Protein AF-A0A0Q7YAA4-F1 (afdb_monomer)

Secondary structure (DSSP, 8-state):
-PPPHHHHHHHHHH--SHHHHHHHHHHHHH-TTS-HHHHHHHHHHHHHHHHHHT-SS--HHHHHHHHHHHHHHHHHHHHHHS-------------------------------

Mean predicted aligned error: 14.6 Å

Foldseek 3Di:
DQDQLVVLLVQLVVDDDLVSLLVSLVSLLPGPVHDPVLNVLSVVLNVLSVVCVVPVDDDPVSVVVSNVSSVVSNVSSVVVVPDDDPDPDDPDPDDDPDPPDDDDDDDDDDDDD

pLDDT: mean 72.83, std 16.6, range [42.06, 90.94]

Structure (mmCIF, N/CA/C/O backbone):
data_AF-A0A0Q7YAA4-F1
#
_entry.id   AF-A0A0Q7YAA4-F1
#
loop_
_atom_site.group_PDB
_atom_site.id
_atom_site.type_symbol
_atom_site.label_atom_id
_atom_site.label_alt_id
_atom_site.label_comp_id
_atom_site.label_asym_id
_atom_site.label_entity_id
_atom_site.label_seq_id
_atom_site.pdbx_PDB_ins_code
_atom_site.Cartn_x
_atom_site.Cartn_y
_atom_site.Cartn_z
_atom_site.occupancy
_atom_site.B_iso_or_equiv
_atom_site.auth_seq_id
_atom_site.auth_comp_id
_atom_site.auth_asym_id
_atom_site.auth_atom_id
_atom_site.pdbx_PDB_model_num
ATOM 1 N N . MET A 1 1 ? -7.157 -2.849 -19.996 1.00 42.06 1 MET A N 1
ATOM 2 C CA . MET A 1 1 ? -6.557 -1.506 -20.155 1.00 42.06 1 MET A CA 1
ATOM 3 C C . MET A 1 1 ? -5.748 -1.238 -18.894 1.00 42.06 1 MET A C 1
ATOM 5 O O . MET A 1 1 ? -6.341 -1.308 -17.830 1.00 42.06 1 MET A O 1
ATOM 9 N N . GLY A 1 2 ? -4.424 -1.068 -18.980 1.00 51.66 2 GLY A N 1
ATOM 10 C CA . GLY A 1 2 ? -3.584 -0.798 -17.798 1.00 51.66 2 GLY A CA 1
ATOM 11 C C . GLY A 1 2 ? -3.644 0.681 -17.430 1.00 51.66 2 GLY A C 1
ATOM 12 O O . GLY A 1 2 ? -3.620 1.516 -18.339 1.00 51.66 2 GLY A O 1
ATOM 13 N N . GLN A 1 3 ? -3.761 1.001 -16.143 1.00 60.31 3 GLN A N 1
ATOM 14 C CA . GLN A 1 3 ? -3.760 2.391 -15.688 1.00 60.31 3 GLN A CA 1
ATOM 15 C C . GLN A 1 3 ? -2.331 2.943 -15.771 1.00 60.31 3 GLN A C 1
ATOM 17 O O . GLN A 1 3 ? -1.348 2.232 -15.571 1.00 60.31 3 GLN A O 1
ATOM 22 N N . SER A 1 4 ? -2.191 4.216 -16.131 1.00 71.31 4 SER A N 1
ATOM 23 C CA . SER A 1 4 ? -0.878 4.861 -16.173 1.00 71.31 4 SER A CA 1
ATOM 24 C C . SER A 1 4 ? -0.375 5.103 -14.749 1.00 71.31 4 SER A C 1
ATOM 26 O O . SER A 1 4 ? -1.153 5.488 -13.880 1.00 71.31 4 SER A O 1
ATOM 28 N N . TYR A 1 5 ? 0.935 4.981 -14.511 1.00 74.19 5 TYR A N 1
ATOM 29 C CA . TYR A 1 5 ? 1.544 5.279 -13.203 1.00 74.19 5 TYR A CA 1
ATOM 30 C C . TYR A 1 5 ? 1.167 6.654 -12.651 1.00 74.19 5 TYR A C 1
ATOM 32 O O . TYR A 1 5 ? 0.958 6.812 -11.452 1.00 74.19 5 TYR A O 1
ATOM 40 N N . SER A 1 6 ? 1.017 7.639 -13.537 1.00 75.56 6 SER A N 1
ATOM 41 C CA . SER A 1 6 ? 0.554 8.981 -13.188 1.00 75.56 6 SER A CA 1
ATOM 42 C C . SER A 1 6 ? -0.829 8.977 -12.535 1.00 75.56 6 SER A C 1
ATOM 44 O O . SER A 1 6 ? -1.033 9.702 -11.570 1.00 75.56 6 SER A O 1
ATOM 46 N N . SER A 1 7 ? -1.741 8.116 -12.993 1.00 81.88 7 SER A N 1
ATOM 47 C CA . SER A 1 7 ? -3.080 7.972 -12.417 1.00 81.88 7 SER A CA 1
ATOM 48 C C . SER A 1 7 ? -3.032 7.372 -11.012 1.00 81.88 7 SER A C 1
ATOM 50 O O . SER A 1 7 ? -3.763 7.824 -10.136 1.00 81.88 7 SER A O 1
ATOM 52 N N . PHE A 1 8 ? -2.137 6.411 -10.758 1.00 81.31 8 PHE A N 1
ATOM 53 C CA . PHE A 1 8 ? -1.943 5.860 -9.412 1.00 81.31 8 PHE A CA 1
ATOM 54 C C . PHE A 1 8 ? -1.358 6.886 -8.439 1.00 81.31 8 PHE A C 1
ATOM 56 O O . PHE A 1 8 ? -1.818 6.976 -7.304 1.00 81.31 8 PHE A O 1
ATOM 63 N N . ILE A 1 9 ? -0.379 7.680 -8.880 1.00 82.31 9 ILE A N 1
ATOM 64 C CA . ILE A 1 9 ? 0.255 8.721 -8.054 1.00 82.31 9 ILE A CA 1
ATOM 65 C C . ILE A 1 9 ? -0.740 9.848 -7.739 1.00 82.31 9 ILE A C 1
ATOM 67 O O . ILE A 1 9 ? -0.818 10.315 -6.601 1.00 82.31 9 ILE A O 1
ATOM 71 N N . GLU A 1 10 ? -1.540 10.257 -8.725 1.00 85.75 10 GLU A N 1
ATOM 72 C CA . GLU A 1 10 ? -2.593 11.259 -8.549 1.00 85.75 10 GLU A CA 1
ATOM 73 C C . GLU A 1 10 ? -3.692 10.757 -7.602 1.00 85.75 10 GLU A C 1
ATOM 75 O O . GLU A 1 10 ? -4.060 11.451 -6.653 1.00 85.75 10 GLU A O 1
ATOM 80 N N . ALA A 1 11 ? -4.166 9.521 -7.789 1.00 83.00 11 ALA A N 1
ATOM 81 C CA . ALA A 1 11 ? -5.128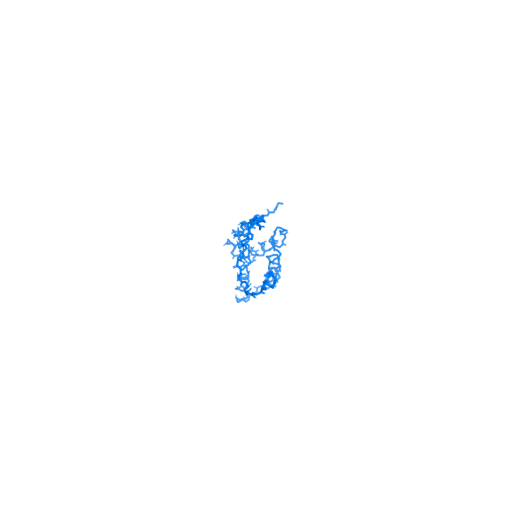 8.901 -6.882 1.00 83.00 11 ALA A CA 1
ATOM 82 C C . ALA A 1 11 ? -4.561 8.763 -5.459 1.00 83.00 11 ALA A C 1
ATOM 84 O O . ALA A 1 11 ? -5.247 9.070 -4.486 1.00 83.00 11 ALA A O 1
ATOM 85 N N . GLY A 1 12 ? -3.292 8.361 -5.327 1.00 81.88 12 GLY A N 1
ATOM 86 C CA . GLY A 1 12 ? -2.614 8.213 -4.040 1.00 81.88 12 GLY A CA 1
ATOM 87 C C . GLY A 1 12 ? -2.432 9.526 -3.289 1.00 81.88 12 GLY A C 1
ATOM 88 O O . GLY A 1 12 ? -2.610 9.564 -2.074 1.00 81.88 12 GLY A O 1
ATOM 89 N N . SER A 1 13 ? -2.154 10.615 -4.005 1.00 82.00 13 SER A N 1
ATOM 90 C CA . SER A 1 13 ? -2.048 11.960 -3.424 1.00 82.00 13 SER A CA 1
ATOM 91 C C . SER A 1 13 ? -3.393 12.488 -2.914 1.00 82.00 13 SER A C 1
ATOM 93 O O . SER A 1 13 ? -3.431 13.271 -1.967 1.00 82.00 13 SER A O 1
ATOM 95 N N . ASN A 1 14 ? -4.495 12.037 -3.520 1.00 85.50 14 ASN A N 1
ATOM 96 C CA . ASN A 1 14 ? -5.854 12.450 -3.178 1.00 85.50 14 ASN A CA 1
ATOM 97 C C . ASN A 1 14 ? -6.549 11.541 -2.151 1.00 85.50 14 ASN A C 1
ATOM 99 O O . ASN A 1 14 ? -7.621 11.901 -1.662 1.00 85.50 14 ASN A O 1
ATOM 103 N N . ALA A 1 15 ? -5.966 10.388 -1.812 1.00 85.06 15 ALA A N 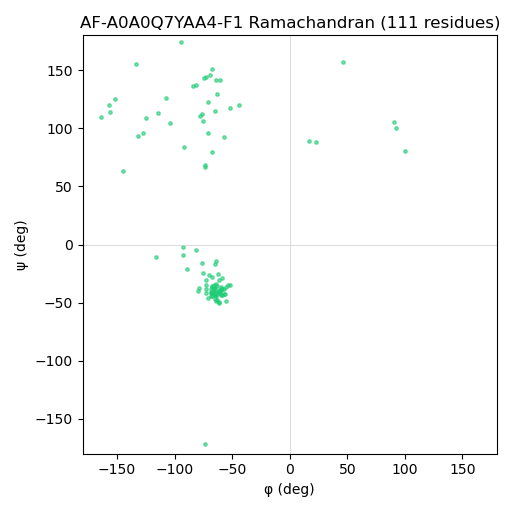1
ATOM 104 C CA . ALA A 1 15 ? -6.547 9.450 -0.858 1.00 85.06 15 ALA A CA 1
ATOM 105 C C . ALA A 1 15 ? -6.657 10.080 0.541 1.00 85.06 15 ALA A C 1
ATOM 107 O O . ALA A 1 15 ? -5.683 10.607 1.078 1.00 85.06 15 ALA A O 1
ATOM 108 N N . LYS A 1 16 ? -7.842 10.000 1.160 1.00 85.31 16 LYS A N 1
ATOM 109 C CA . LYS A 1 16 ? -8.126 10.542 2.505 1.00 85.31 16 LYS A CA 1
ATOM 110 C C . LYS A 1 16 ? -8.489 9.459 3.514 1.00 85.31 16 LYS A C 1
ATOM 112 O O . LYS A 1 16 ? -8.552 9.726 4.713 1.00 85.31 16 LYS A O 1
ATOM 117 N N . SER A 1 17 ? -8.720 8.235 3.050 1.00 83.94 17 SER A N 1
ATOM 118 C CA . SER A 1 17 ? -9.187 7.123 3.868 1.00 83.94 17 SER A CA 1
ATOM 119 C C . SER A 1 17 ? -8.400 5.837 3.630 1.00 83.94 17 SER A C 1
ATOM 121 O O . SER A 1 17 ? -7.864 5.579 2.555 1.00 83.94 17 SER A O 1
ATOM 123 N N . VAL A 1 18 ? -8.399 4.970 4.644 1.00 82.69 18 VAL A N 1
ATOM 124 C CA . VAL A 1 18 ? -7.780 3.635 4.579 1.00 82.69 18 VAL A CA 1
ATOM 125 C C . VAL A 1 18 ? -8.428 2.761 3.495 1.00 82.69 18 VAL A C 1
ATOM 127 O O . VAL A 1 18 ? -7.748 1.949 2.874 1.00 82.69 18 VAL A O 1
ATOM 130 N N . ARG A 1 19 ? -9.723 2.961 3.211 1.00 83.62 19 ARG A N 1
ATOM 131 C CA . ARG A 1 19 ? -10.430 2.265 2.123 1.00 83.62 19 ARG A CA 1
ATOM 132 C C . ARG A 1 19 ? -9.940 2.694 0.741 1.00 83.62 19 ARG A C 1
ATOM 134 O O . ARG A 1 19 ? -9.752 1.838 -0.115 1.00 83.62 19 ARG A O 1
ATOM 141 N N . GLU A 1 20 ? -9.702 3.986 0.530 1.00 87.00 20 GLU A N 1
ATOM 142 C CA . GLU A 1 20 ? -9.128 4.482 -0.729 1.00 87.00 20 GLU A CA 1
ATOM 143 C C . GLU A 1 20 ? -7.696 3.975 -0.913 1.00 87.00 20 GLU A C 1
ATOM 145 O O . GLU A 1 20 ? -7.355 3.487 -1.988 1.00 87.00 20 GLU A O 1
ATOM 150 N N . LEU A 1 21 ? -6.888 3.991 0.155 1.00 88.00 21 LEU A N 1
ATOM 151 C CA . LEU A 1 21 ? -5.547 3.400 0.142 1.00 88.00 21 LEU A CA 1
ATOM 152 C C . LEU A 1 21 ? -5.591 1.918 -0.249 1.00 88.00 21 LEU A C 1
ATOM 154 O O . LEU A 1 21 ? -4.781 1.480 -1.062 1.00 88.00 21 LEU A O 1
ATOM 158 N N . HIS A 1 22 ? -6.550 1.157 0.281 1.00 89.06 22 HIS A N 1
ATOM 159 C CA . HIS A 1 22 ? -6.756 -0.245 -0.082 1.00 89.06 22 HIS A CA 1
ATOM 160 C C . HIS A 1 22 ? -7.097 -0.415 -1.562 1.00 89.06 22 HIS A C 1
ATOM 162 O O . HIS A 1 22 ? -6.444 -1.204 -2.238 1.00 89.06 22 HIS A O 1
ATOM 168 N N . ALA A 1 23 ? -8.054 0.352 -2.087 1.00 88.56 23 ALA A N 1
ATOM 169 C CA . ALA A 1 23 ? -8.435 0.279 -3.496 1.00 88.56 23 ALA A CA 1
ATOM 170 C C . ALA A 1 23 ? -7.261 0.601 -4.440 1.00 88.56 23 ALA A C 1
ATOM 172 O O . ALA A 1 23 ? -7.027 -0.123 -5.406 1.00 88.56 23 ALA A O 1
ATOM 173 N N . ILE A 1 24 ? -6.482 1.642 -4.132 1.00 89.12 24 ILE A N 1
ATOM 174 C CA . ILE A 1 24 ? -5.316 2.043 -4.934 1.00 89.12 24 ILE A CA 1
ATOM 175 C C . ILE A 1 24 ? -4.214 0.982 -4.857 1.00 89.12 24 ILE A C 1
ATOM 177 O O . ILE A 1 24 ? -3.639 0.601 -5.874 1.00 89.12 24 ILE A O 1
ATOM 181 N N . THR A 1 25 ? -3.935 0.470 -3.656 1.00 89.12 25 THR A N 1
ATOM 182 C CA . THR A 1 25 ? -2.900 -0.553 -3.448 1.00 89.12 25 THR A CA 1
ATOM 183 C C . THR A 1 25 ? -3.268 -1.869 -4.138 1.00 89.12 25 THR A C 1
ATOM 185 O O . THR A 1 25 ? -2.397 -2.514 -4.721 1.00 89.12 25 THR A O 1
ATOM 188 N N . LEU A 1 26 ? -4.553 -2.237 -4.132 1.00 90.19 26 LEU A N 1
ATOM 189 C CA . LEU A 1 26 ? -5.072 -3.395 -4.855 1.00 90.19 26 LEU A CA 1
ATOM 190 C C . LEU A 1 26 ? -4.852 -3.245 -6.361 1.00 90.19 26 LEU A C 1
ATOM 192 O O . LEU A 1 26 ? -4.231 -4.114 -6.970 1.00 90.19 26 LEU A O 1
ATOM 196 N N . ALA A 1 27 ? -5.247 -2.105 -6.929 1.00 88.31 27 ALA A N 1
ATOM 197 C CA . ALA A 1 27 ? -5.078 -1.834 -8.352 1.00 88.31 27 ALA A CA 1
ATOM 198 C C . ALA A 1 27 ? -3.600 -1.873 -8.791 1.00 88.31 27 ALA A C 1
ATOM 200 O O . ALA A 1 27 ? -3.287 -2.401 -9.855 1.00 88.31 27 ALA A O 1
ATOM 201 N N . ILE A 1 28 ? -2.674 -1.398 -7.947 1.00 86.00 28 ILE A N 1
ATOM 202 C CA . ILE A 1 28 ? -1.225 -1.514 -8.193 1.00 86.00 28 ILE A CA 1
ATOM 203 C C . ILE A 1 28 ? -0.777 -2.983 -8.169 1.00 86.00 28 ILE A C 1
ATOM 205 O O . ILE A 1 28 ? 0.038 -3.393 -8.987 1.00 86.00 28 ILE A O 1
ATOM 209 N N . SER A 1 29 ? -1.293 -3.796 -7.247 1.00 87.44 29 SER A N 1
ATOM 210 C CA . SER A 1 29 ? -0.897 -5.207 -7.139 1.00 87.44 29 SER A CA 1
ATOM 211 C C . SER A 1 29 ? -1.397 -6.084 -8.299 1.00 87.44 29 SER A C 1
ATOM 213 O O . SER A 1 29 ? -0.777 -7.106 -8.620 1.00 87.44 29 SER A O 1
ATOM 215 N N . GLU A 1 30 ? -2.501 -5.680 -8.929 1.00 87.75 30 GLU A N 1
ATOM 216 C CA . GLU A 1 30 ? -3.137 -6.366 -10.057 1.00 87.75 30 GLU A CA 1
ATOM 217 C C . GLU A 1 30 ? -2.587 -5.915 -11.418 1.00 87.75 30 GLU A C 1
ATOM 219 O O . GLU A 1 30 ? -2.689 -6.660 -12.391 1.00 87.75 30 GLU A O 1
ATOM 224 N N . ASP A 1 31 ? -1.970 -4.733 -11.507 1.00 83.69 31 ASP A N 1
ATOM 225 C CA . ASP A 1 31 ? -1.415 -4.232 -12.763 1.00 83.69 31 ASP A CA 1
ATOM 226 C C . ASP A 1 31 ? -0.071 -4.904 -13.090 1.00 83.69 31 ASP A C 1
ATOM 228 O O . ASP A 1 31 ? 0.957 -4.652 -12.459 1.00 83.69 31 ASP A O 1
ATOM 232 N N . ASP A 1 32 ? -0.060 -5.741 -14.129 1.00 79.00 32 ASP A N 1
ATOM 233 C C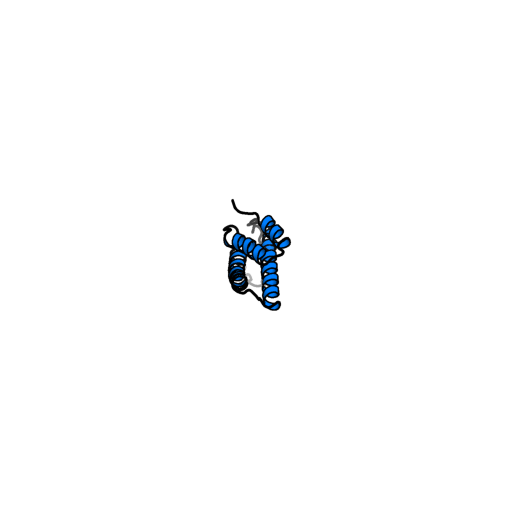A . ASP A 1 32 ? 1.128 -6.456 -14.610 1.00 79.00 32 ASP A CA 1
ATOM 234 C C . ASP A 1 32 ? 2.237 -5.550 -15.155 1.00 79.00 32 ASP A C 1
ATOM 236 O O . ASP A 1 32 ? 3.371 -5.999 -15.334 1.00 79.00 32 ASP A O 1
ATOM 240 N N . ARG A 1 33 ? 1.939 -4.273 -15.416 1.00 78.62 33 ARG A N 1
ATOM 241 C CA . ARG A 1 33 ? 2.953 -3.301 -15.824 1.00 78.62 33 ARG A CA 1
ATOM 242 C C . ARG A 1 33 ? 3.799 -2.864 -14.643 1.00 78.62 33 ARG A C 1
ATOM 244 O O . ARG A 1 33 ? 4.936 -2.464 -14.875 1.00 78.62 33 ARG A O 1
ATOM 251 N N . THR A 1 34 ? 3.279 -2.965 -13.416 1.00 79.31 34 THR A N 1
ATOM 252 C CA . THR A 1 34 ? 3.969 -2.494 -12.214 1.00 79.31 34 THR A CA 1
ATOM 253 C C . THR A 1 34 ? 5.257 -3.268 -11.952 1.00 79.31 34 THR A C 1
ATOM 255 O O . THR A 1 34 ? 5.337 -4.486 -12.150 1.00 79.31 34 THR A O 1
ATOM 258 N N . PRO A 1 35 ? 6.313 -2.579 -11.493 1.00 81.50 35 PRO A N 1
ATOM 259 C CA . PRO A 1 35 ? 7.589 -3.227 -11.273 1.00 81.50 35 PRO A CA 1
ATOM 260 C C . PRO A 1 35 ? 7.485 -4.184 -10.077 1.00 81.50 35 PRO A C 1
ATOM 262 O O . PRO A 1 35 ? 6.772 -3.931 -9.104 1.00 81.50 35 PRO A O 1
ATOM 265 N N . LYS A 1 36 ? 8.217 -5.304 -10.137 1.00 84.31 36 LYS A N 1
ATOM 266 C CA . LYS A 1 36 ? 8.123 -6.396 -9.147 1.00 84.31 36 LYS A CA 1
ATOM 267 C C . LYS A 1 36 ? 8.299 -5.925 -7.698 1.00 84.31 36 LYS A C 1
ATOM 269 O O . LYS A 1 36 ? 7.656 -6.462 -6.802 1.00 84.31 36 LYS A O 1
ATOM 274 N N . ASN A 1 37 ? 9.144 -4.921 -7.468 1.00 84.69 37 ASN A N 1
ATOM 275 C CA . ASN A 1 37 ? 9.355 -4.304 -6.157 1.00 84.69 37 ASN A CA 1
ATOM 276 C C . ASN A 1 37 ? 8.121 -3.520 -5.668 1.00 84.69 37 ASN A C 1
ATOM 278 O O . ASN A 1 37 ? 7.715 -3.702 -4.523 1.00 84.69 37 ASN A O 1
ATOM 282 N N . ALA A 1 38 ? 7.479 -2.717 -6.523 1.00 85.19 38 ALA A N 1
ATOM 283 C CA . ALA A 1 38 ? 6.230 -2.028 -6.189 1.00 85.19 38 ALA A CA 1
ATOM 284 C C . ALA A 1 38 ? 5.068 -3.017 -6.007 1.00 85.19 38 ALA A C 1
ATOM 286 O O . ALA A 1 38 ? 4.246 -2.852 -5.105 1.00 85.19 38 ALA A O 1
ATOM 287 N N . ARG A 1 39 ? 5.033 -4.099 -6.792 1.00 87.00 39 ARG A N 1
ATOM 288 C CA . ARG A 1 39 ? 4.060 -5.188 -6.626 1.00 87.00 39 ARG A CA 1
ATOM 289 C C . ARG A 1 39 ? 4.242 -5.919 -5.287 1.00 87.00 39 ARG A C 1
ATOM 291 O O . ARG A 1 39 ? 3.283 -6.158 -4.564 1.00 87.00 39 ARG A O 1
ATOM 298 N N . ALA A 1 40 ? 5.479 -6.210 -4.887 1.00 88.00 40 ALA A N 1
ATOM 299 C CA . ALA A 1 40 ? 5.766 -6.816 -3.583 1.00 88.00 40 ALA A CA 1
ATOM 300 C C . ALA A 1 40 ? 5.440 -5.876 -2.404 1.00 88.00 40 ALA A C 1
ATOM 302 O O . ALA A 1 40 ? 4.898 -6.313 -1.381 1.00 88.00 40 ALA A O 1
ATOM 303 N N . ALA A 1 41 ? 5.741 -4.581 -2.548 1.00 87.62 41 ALA A N 1
ATOM 304 C CA . ALA A 1 41 ? 5.422 -3.563 -1.552 1.00 87.62 41 ALA A CA 1
ATOM 305 C C . ALA A 1 41 ? 3.903 -3.360 -1.409 1.00 87.62 41 ALA A C 1
ATOM 307 O O . ALA A 1 41 ? 3.401 -3.322 -0.286 1.00 87.62 41 ALA A O 1
ATOM 308 N N . SER A 1 42 ? 3.163 -3.319 -2.521 1.00 89.88 42 SER A N 1
ATOM 309 C CA . SER A 1 42 ? 1.696 -3.222 -2.515 1.00 89.88 42 SER A CA 1
ATOM 310 C C . SER A 1 42 ? 1.036 -4.452 -1.888 1.00 89.88 42 SER A C 1
ATOM 312 O O . SER A 1 42 ? 0.193 -4.291 -1.013 1.00 89.88 42 SER A O 1
ATOM 314 N N . LEU A 1 43 ? 1.482 -5.672 -2.205 1.00 90.38 43 LEU A N 1
ATOM 315 C CA . LEU A 1 43 ? 0.992 -6.894 -1.545 1.00 90.38 43 LEU A CA 1
ATOM 316 C C . LEU A 1 43 ? 1.252 -6.899 -0.030 1.00 90.38 43 LEU A C 1
ATOM 318 O O . LEU A 1 43 ? 0.403 -7.315 0.758 1.00 90.38 43 LEU A O 1
ATOM 322 N N . SER A 1 44 ? 2.420 -6.415 0.397 1.00 90.06 44 SER A N 1
ATOM 323 C CA . SER A 1 44 ? 2.748 -6.300 1.824 1.00 90.06 44 SER A CA 1
ATOM 324 C C . SER A 1 44 ? 1.880 -5.257 2.532 1.00 90.06 44 SER A C 1
ATOM 326 O O . SER A 1 44 ? 1.499 -5.448 3.689 1.00 90.06 44 SER A O 1
ATOM 328 N N . LEU A 1 45 ? 1.556 -4.162 1.841 1.00 90.44 45 LEU A N 1
ATOM 329 C CA . LEU A 1 45 ? 0.692 -3.104 2.348 1.00 90.44 45 LEU A CA 1
ATOM 330 C C . LEU A 1 45 ? -0.781 -3.541 2.398 1.00 90.44 45 LEU A C 1
ATOM 332 O O . LEU A 1 45 ? -1.447 -3.251 3.389 1.00 90.44 45 LEU A O 1
ATOM 336 N N . LEU A 1 46 ? -1.264 -4.305 1.413 1.00 90.94 46 LEU A N 1
ATOM 337 C CA . LEU A 1 46 ? -2.612 -4.890 1.411 1.00 90.94 46 LEU A CA 1
ATOM 338 C C . LEU A 1 46 ? -2.863 -5.725 2.663 1.00 90.94 46 LEU A C 1
ATOM 340 O O . LEU A 1 46 ? -3.813 -5.455 3.389 1.00 90.94 46 LEU A O 1
ATOM 344 N N . ARG A 1 47 ? -1.935 -6.620 3.016 1.00 89.06 47 ARG A N 1
ATOM 345 C CA . ARG A 1 47 ? -2.038 -7.430 4.245 1.00 89.06 47 ARG A CA 1
ATOM 346 C C . ARG A 1 47 ? -2.123 -6.597 5.527 1.00 89.06 47 ARG A C 1
ATOM 348 O O . ARG A 1 47 ? -2.673 -7.053 6.527 1.00 89.06 47 ARG A O 1
ATOM 355 N N . LYS A 1 48 ? -1.534 -5.395 5.549 1.00 87.69 48 LYS A N 1
ATOM 356 C CA . LYS A 1 48 ? -1.642 -4.462 6.687 1.00 87.69 48 LYS A CA 1
ATOM 357 C C . LYS A 1 48 ? -2.974 -3.719 6.681 1.00 87.69 48 LYS A C 1
ATOM 359 O O . LYS A 1 48 ? -3.528 -3.472 7.747 1.00 87.69 48 LYS A O 1
ATOM 364 N N . LEU A 1 49 ? -3.472 -3.363 5.500 1.00 87.00 49 LEU A N 1
ATOM 365 C CA . LEU A 1 49 ? -4.757 -2.694 5.322 1.00 87.00 49 LEU A CA 1
ATOM 366 C C . LEU A 1 49 ? -5.924 -3.624 5.672 1.00 87.00 49 LEU A C 1
ATOM 368 O O . LEU A 1 49 ? -6.825 -3.197 6.386 1.00 87.00 49 LEU A O 1
ATOM 372 N N . GLU A 1 50 ? -5.862 -4.896 5.279 1.00 86.31 50 GLU A N 1
ATOM 373 C CA . GLU A 1 50 ? -6.826 -5.939 5.664 1.00 86.31 50 GLU A CA 1
ATOM 374 C C . GLU A 1 50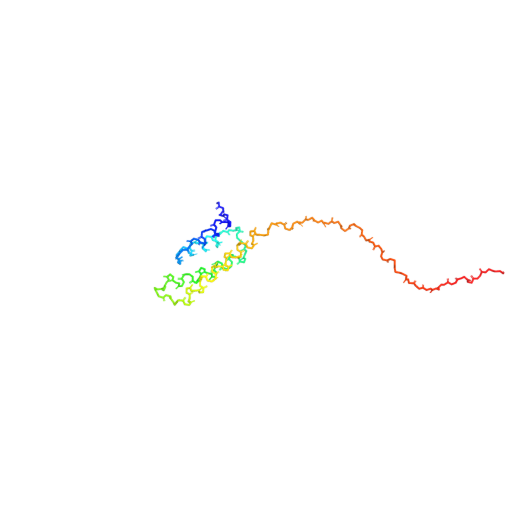 ? -6.937 -6.059 7.193 1.00 86.31 50 GLU A C 1
ATOM 376 O O . GLU A 1 50 ? -8.033 -6.036 7.747 1.00 86.31 50 GLU A O 1
ATOM 381 N N . GLN A 1 51 ? -5.807 -6.015 7.910 1.00 83.00 51 GLN A N 1
ATOM 382 C CA . GLN A 1 51 ? -5.805 -6.011 9.380 1.00 83.00 51 GLN A CA 1
ATOM 383 C C . GLN A 1 51 ? -6.492 -4.788 10.007 1.00 83.00 51 GLN A C 1
ATOM 385 O O . GLN A 1 51 ? -6.917 -4.869 11.160 1.00 83.00 51 GLN A O 1
ATOM 390 N N . VAL A 1 52 ? -6.569 -3.650 9.304 1.00 79.56 52 VAL A N 1
ATOM 391 C CA . VAL A 1 52 ? -7.353 -2.484 9.754 1.00 79.56 52 VAL A CA 1
ATOM 392 C C . VAL A 1 52 ? -8.829 -2.677 9.452 1.00 79.56 52 VAL A C 1
ATOM 394 O O . VAL A 1 52 ? -9.659 -2.311 10.277 1.00 79.56 52 VAL A O 1
ATOM 397 N N . VAL A 1 53 ? -9.167 -3.242 8.292 1.00 70.94 53 VAL A N 1
ATOM 398 C CA . VAL A 1 53 ? -10.561 -3.511 7.914 1.00 70.94 53 VAL A CA 1
ATOM 399 C C . VAL A 1 53 ? -11.220 -4.447 8.931 1.00 70.94 53 VAL A C 1
ATOM 401 O O . VAL A 1 53 ? -12.347 -4.186 9.347 1.00 70.94 53 VAL A O 1
ATOM 404 N N . ASP A 1 54 ? -10.479 -5.443 9.418 1.00 71.06 54 ASP A N 1
ATOM 405 C CA . ASP A 1 54 ? -10.954 -6.404 10.419 1.00 71.06 54 ASP A CA 1
ATOM 406 C C . ASP A 1 54 ? -10.886 -5.893 11.872 1.00 71.06 54 ASP A C 1
ATOM 408 O O . ASP A 1 54 ? -11.332 -6.577 12.798 1.00 71.06 54 ASP A O 1
ATOM 412 N N . ARG A 1 55 ? -10.326 -4.697 12.124 1.00 66.38 55 ARG A N 1
ATOM 413 C CA . ARG A 1 55 ? -10.169 -4.138 13.478 1.00 66.38 55 ARG A CA 1
ATOM 414 C C . ARG A 1 55 ? -10.801 -2.748 13.591 1.00 66.38 55 ARG A C 1
ATOM 416 O O . ARG A 1 55 ? -10.202 -1.773 13.143 1.00 66.38 55 ARG A O 1
ATOM 423 N N . PRO A 1 56 ? -11.930 -2.597 14.309 1.00 59.88 56 PRO A N 1
ATOM 424 C CA . PRO A 1 56 ? -12.628 -1.313 14.421 1.00 59.88 56 PRO A CA 1
ATOM 425 C C . PRO A 1 56 ? -11.822 -0.221 15.149 1.00 59.88 56 PRO A C 1
ATOM 427 O O . PRO A 1 56 ? -12.147 0.956 15.026 1.00 59.88 56 PRO A O 1
ATOM 430 N N . ILE A 1 57 ? -10.762 -0.579 15.889 1.00 62.56 57 ILE A N 1
ATOM 431 C CA . ILE A 1 57 ? -9.880 0.375 16.576 1.00 62.56 57 ILE A CA 1
ATOM 432 C C . ILE A 1 57 ? -8.418 0.017 16.279 1.00 62.56 57 ILE A C 1
ATOM 434 O O . ILE A 1 57 ? -7.793 -0.800 16.959 1.00 62.56 57 ILE A O 1
ATOM 438 N N . ALA A 1 58 ? -7.856 0.641 15.245 1.00 71.12 58 ALA A N 1
ATOM 439 C CA . ALA A 1 58 ? -6.427 0.592 14.962 1.00 71.12 58 ALA A CA 1
ATOM 440 C C . ALA A 1 58 ? -5.680 1.645 15.796 1.00 71.12 58 ALA A C 1
ATOM 442 O O . ALA A 1 58 ? -6.100 2.798 15.896 1.00 71.12 58 ALA A O 1
ATOM 443 N N . LYS A 1 59 ? -4.535 1.270 16.380 1.00 82.19 59 LYS A N 1
ATOM 444 C CA . LYS A 1 59 ? -3.662 2.222 17.086 1.00 82.19 59 LYS A CA 1
ATOM 445 C C . LYS A 1 59 ? -3.188 3.310 16.115 1.00 82.19 59 LYS A C 1
ATOM 447 O O . LYS A 1 59 ? -2.814 2.999 14.985 1.00 82.19 59 LYS A O 1
ATOM 452 N N . ALA A 1 60 ? -3.106 4.560 16.572 1.00 82.00 60 ALA A N 1
ATOM 453 C CA . ALA A 1 60 ? -2.628 5.679 15.751 1.00 82.00 60 ALA A CA 1
ATOM 454 C C . ALA A 1 60 ? -1.231 5.423 15.149 1.00 82.00 60 ALA A C 1
ATOM 456 O O . ALA A 1 60 ? -0.986 5.748 13.991 1.00 82.00 60 ALA A O 1
ATOM 457 N N . SER A 1 61 ? -0.339 4.758 15.892 1.00 84.88 61 SER A N 1
ATOM 458 C CA . SER A 1 61 ? 0.984 4.345 15.402 1.00 84.88 61 SER A CA 1
ATOM 459 C C . SER A 1 61 ? 0.919 3.333 14.253 1.00 84.88 61 SER A C 1
ATOM 461 O O . SER A 1 61 ? 1.743 3.378 13.341 1.00 84.88 61 SER A O 1
ATOM 463 N N . PHE A 1 62 ? -0.079 2.447 14.256 1.00 85.06 62 PHE A N 1
ATOM 464 C CA . PHE A 1 62 ? -0.303 1.489 13.177 1.00 85.06 62 PHE A CA 1
ATOM 465 C C . PHE A 1 62 ? -0.817 2.191 11.918 1.00 85.06 62 PHE A C 1
ATOM 467 O O . PHE A 1 62 ? -0.258 2.000 10.840 1.00 85.06 62 PHE A O 1
ATOM 474 N N . LEU A 1 63 ? -1.797 3.087 12.063 1.00 83.56 63 LEU A N 1
ATOM 475 C CA . LEU A 1 63 ? -2.276 3.918 10.955 1.00 83.56 63 LEU A CA 1
ATOM 476 C C . LEU A 1 63 ? -1.146 4.775 10.367 1.00 83.56 63 LEU A C 1
ATOM 478 O O . LEU A 1 63 ? -0.982 4.824 9.152 1.00 83.56 63 LEU A O 1
ATOM 482 N N . ALA A 1 64 ? -0.308 5.385 11.209 1.00 85.94 64 ALA A N 1
ATOM 483 C CA . ALA A 1 64 ? 0.857 6.142 10.758 1.00 85.94 64 ALA A CA 1
ATOM 484 C C . ALA A 1 64 ? 1.845 5.273 9.957 1.00 85.94 64 ALA A C 1
ATOM 486 O O . ALA A 1 64 ? 2.388 5.728 8.950 1.00 85.94 64 ALA A O 1
ATOM 487 N N . SER A 1 65 ? 2.051 4.014 10.363 1.00 89.06 65 SER A N 1
ATOM 488 C CA . SER A 1 65 ? 2.910 3.081 9.623 1.00 89.06 65 SER A CA 1
ATOM 489 C C . SER A 1 65 ? 2.356 2.749 8.234 1.00 89.06 65 SER A C 1
ATOM 491 O O . SER A 1 65 ? 3.118 2.736 7.273 1.00 89.06 65 SER A O 1
ATOM 493 N N . ILE A 1 66 ? 1.035 2.593 8.105 1.00 88.62 66 ILE A N 1
ATOM 494 C CA . ILE A 1 66 ? 0.356 2.370 6.821 1.00 88.62 66 ILE A CA 1
ATOM 495 C C . ILE A 1 66 ? 0.550 3.571 5.898 1.00 88.62 66 ILE A C 1
ATOM 497 O O . ILE A 1 66 ? 0.946 3.405 4.749 1.00 88.62 66 ILE A O 1
ATOM 501 N N . TRP A 1 67 ? 0.335 4.787 6.407 1.00 87.44 67 TRP A N 1
ATOM 502 C CA . TRP A 1 67 ? 0.546 6.009 5.630 1.00 87.44 67 TRP A CA 1
ATOM 503 C C . TRP A 1 67 ? 1.997 6.171 5.179 1.00 87.44 67 TRP A C 1
ATOM 505 O O . TRP A 1 67 ? 2.255 6.580 4.048 1.00 87.44 67 TRP A O 1
ATOM 515 N N . ARG A 1 68 ? 2.956 5.839 6.047 1.00 89.62 68 ARG A N 1
ATOM 516 C CA . ARG A 1 68 ? 4.380 5.876 5.708 1.00 89.62 68 ARG A CA 1
ATOM 517 C C . ARG A 1 68 ? 4.714 4.871 4.607 1.00 89.62 68 ARG A C 1
ATOM 519 O O . ARG A 1 68 ? 5.367 5.240 3.635 1.00 89.62 68 ARG A O 1
ATOM 526 N N . ASP A 1 69 ? 4.258 3.632 4.749 1.00 88.44 69 ASP A N 1
ATOM 527 C CA . ASP A 1 69 ? 4.521 2.562 3.787 1.00 88.44 69 ASP A CA 1
ATOM 528 C C . ASP A 1 69 ? 3.844 2.855 2.433 1.00 88.44 69 ASP A C 1
ATOM 530 O O . ASP A 1 69 ? 4.431 2.610 1.381 1.00 88.44 69 ASP A O 1
ATOM 534 N N . PHE A 1 70 ? 2.662 3.479 2.441 1.00 88.00 70 PHE A N 1
ATOM 535 C CA . PHE A 1 70 ? 2.002 3.950 1.223 1.00 88.00 70 PHE A CA 1
ATOM 536 C C . PHE A 1 70 ? 2.783 5.068 0.518 1.00 88.00 70 PHE A C 1
ATOM 538 O O . PHE A 1 70 ? 2.960 5.021 -0.696 1.00 88.00 70 PHE A O 1
ATOM 545 N N . ARG A 1 71 ? 3.317 6.053 1.254 1.00 87.12 71 ARG A N 1
ATOM 546 C CA . ARG A 1 71 ? 4.177 7.092 0.653 1.00 87.12 71 ARG A CA 1
ATOM 547 C C . ARG A 1 71 ? 5.431 6.495 0.020 1.00 87.12 71 ARG A C 1
ATOM 549 O O . ARG A 1 71 ? 5.822 6.925 -1.056 1.00 87.12 71 ARG A O 1
ATOM 556 N N . GLN A 1 72 ? 6.037 5.495 0.660 1.00 87.94 72 GLN A N 1
ATOM 557 C CA . GLN A 1 72 ? 7.175 4.772 0.085 1.00 87.94 72 GLN A CA 1
ATOM 558 C C . GLN A 1 72 ? 6.788 4.047 -1.210 1.00 87.94 72 GLN A C 1
ATOM 560 O O . GLN A 1 72 ? 7.531 4.110 -2.184 1.00 87.94 72 GLN A O 1
ATOM 565 N N . LEU A 1 73 ? 5.605 3.425 -1.262 1.00 87.06 73 LEU A N 1
ATOM 566 C CA . LEU A 1 73 ? 5.079 2.829 -2.492 1.00 87.06 73 LEU A CA 1
ATOM 567 C C . LEU A 1 73 ? 4.907 3.871 -3.611 1.00 87.06 73 LEU A C 1
ATOM 569 O O . LEU A 1 73 ? 5.286 3.599 -4.746 1.00 87.06 73 LEU A O 1
ATOM 573 N N . MET A 1 74 ? 4.386 5.063 -3.302 1.00 87.62 74 MET A N 1
ATOM 574 C CA . MET A 1 74 ? 4.252 6.146 -4.288 1.00 87.62 74 MET A CA 1
ATOM 575 C C . MET A 1 74 ? 5.612 6.628 -4.804 1.00 87.62 74 MET A C 1
ATOM 577 O O . MET A 1 74 ? 5.769 6.800 -6.009 1.00 87.62 74 MET A O 1
ATOM 581 N N . LEU A 1 75 ? 6.609 6.762 -3.923 1.00 85.56 75 LEU A N 1
ATOM 582 C CA . LEU A 1 75 ? 7.976 7.122 -4.315 1.00 85.56 75 LEU A CA 1
ATOM 583 C C . LEU A 1 75 ? 8.598 6.081 -5.255 1.00 85.56 75 LEU A C 1
ATOM 585 O O . LEU A 1 75 ? 9.232 6.456 -6.234 1.00 85.56 75 LEU A O 1
ATOM 589 N N . LEU A 1 76 ? 8.369 4.784 -5.019 1.00 84.69 76 LEU A N 1
ATOM 590 C CA . LEU A 1 76 ? 8.840 3.718 -5.916 1.00 84.69 76 LEU A CA 1
ATOM 591 C C . LEU A 1 76 ? 8.204 3.799 -7.313 1.00 84.69 76 LEU A C 1
ATOM 593 O O . LEU A 1 76 ? 8.855 3.487 -8.312 1.00 84.69 76 LEU A O 1
ATOM 597 N N . LEU A 1 77 ? 6.932 4.199 -7.394 1.00 82.25 77 LEU A N 1
ATOM 598 C CA . LEU A 1 77 ? 6.247 4.419 -8.671 1.00 82.25 77 LEU A CA 1
ATOM 599 C C . LEU A 1 77 ? 6.743 5.693 -9.372 1.00 82.25 77 LEU A C 1
ATOM 601 O O . LEU A 1 77 ? 6.843 5.719 -10.598 1.00 82.25 77 LEU A O 1
ATOM 605 N N . GLU A 1 78 ? 7.080 6.734 -8.609 1.00 80.88 78 GLU A N 1
ATOM 606 C CA . GLU A 1 78 ? 7.605 7.999 -9.125 1.00 80.88 78 GLU A CA 1
ATOM 607 C C . GLU A 1 78 ? 9.055 7.878 -9.615 1.00 80.88 78 GLU A C 1
ATOM 609 O O . GLU A 1 78 ? 9.367 8.341 -10.708 1.00 80.88 78 GLU A O 1
ATOM 614 N N . GLU A 1 79 ? 9.926 7.175 -8.892 1.00 76.06 79 GLU A N 1
ATOM 615 C CA . GLU A 1 79 ? 11.309 6.910 -9.313 1.00 76.06 79 GLU A CA 1
ATOM 616 C C . GLU A 1 79 ? 11.348 6.201 -10.677 1.00 76.06 79 GLU A C 1
ATOM 618 O O . GLU A 1 79 ? 12.134 6.552 -11.557 1.00 76.06 79 GLU A O 1
ATOM 623 N N . LYS A 1 80 ? 10.415 5.272 -10.918 1.00 65.31 80 LYS A N 1
ATOM 624 C CA . LYS A 1 80 ? 10.290 4.586 -12.212 1.00 65.31 80 LYS A CA 1
ATOM 625 C C . LYS A 1 80 ? 9.648 5.423 -13.316 1.00 65.31 80 LYS A C 1
ATOM 627 O O . LYS A 1 80 ? 9.824 5.094 -14.486 1.00 65.31 80 LYS A O 1
ATOM 632 N N . ARG A 1 81 ? 8.969 6.524 -12.983 1.00 60.62 81 ARG A N 1
ATOM 633 C CA . ARG A 1 81 ? 8.560 7.553 -13.955 1.00 60.62 81 ARG 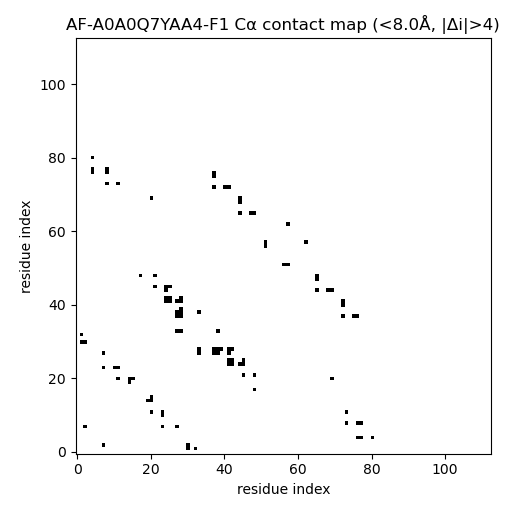A CA 1
ATOM 634 C C . ARG A 1 81 ? 9.762 8.379 -14.435 1.00 60.62 81 ARG A C 1
ATOM 636 O O . ARG A 1 81 ? 9.742 8.863 -15.563 1.00 60.62 81 ARG A O 1
ATOM 643 N N . VAL A 1 82 ? 10.774 8.549 -13.579 1.00 54.78 82 VAL A N 1
ATOM 644 C CA . VAL A 1 82 ? 11.952 9.410 -13.797 1.00 54.78 82 VAL A CA 1
ATOM 645 C C . VAL A 1 82 ? 13.135 8.663 -14.421 1.00 54.78 82 VAL A C 1
ATOM 647 O O . VAL A 1 82 ? 14.122 9.298 -14.771 1.00 54.78 82 VAL A O 1
ATOM 650 N N . GLU A 1 83 ? 13.036 7.356 -14.672 1.00 44.44 83 GLU A N 1
ATOM 651 C CA . GLU A 1 83 ? 13.954 6.667 -15.588 1.00 44.44 83 GLU A CA 1
ATOM 652 C C . GLU A 1 83 ? 13.389 6.636 -17.021 1.00 44.44 83 GLU A C 1
ATOM 654 O O . GLU A 1 83 ? 12.810 5.628 -17.439 1.00 44.44 83 GLU A O 1
ATOM 659 N N . PRO A 1 84 ? 13.561 7.695 -17.840 1.00 43.53 84 PRO A N 1
ATOM 660 C CA . PRO A 1 84 ? 13.543 7.512 -19.273 1.00 43.53 84 PRO A CA 1
ATOM 661 C C . PRO A 1 84 ? 14.831 6.778 -19.643 1.00 43.53 84 PRO A C 1
ATOM 663 O O . PRO A 1 84 ? 15.925 7.242 -19.339 1.00 43.53 84 PRO A O 1
ATOM 666 N N . ALA A 1 85 ? 14.679 5.626 -20.293 1.00 45.59 85 ALA A N 1
ATOM 667 C CA . ALA A 1 8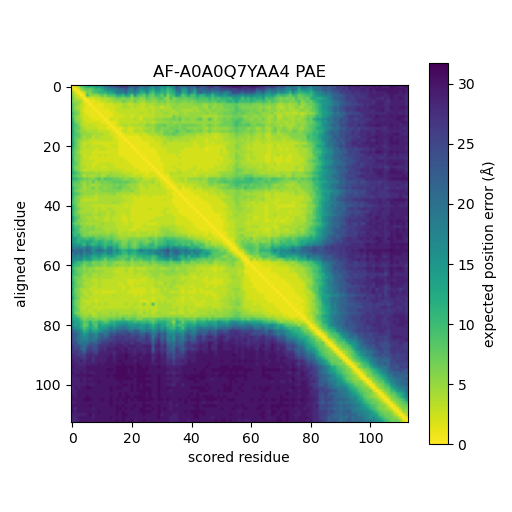5 ? 15.649 5.040 -21.211 1.00 45.59 85 ALA A CA 1
ATOM 668 C C . ALA A 1 85 ? 17.107 5.503 -21.013 1.00 45.59 85 ALA A C 1
ATOM 670 O O . ALA A 1 85 ? 17.586 6.403 -21.709 1.00 45.59 85 ALA A O 1
ATOM 671 N N . THR A 1 86 ? 17.867 4.831 -20.148 1.00 44.69 86 THR A N 1
ATOM 672 C CA . THR A 1 86 ? 19.320 4.769 -20.331 1.00 44.69 86 THR A CA 1
ATOM 673 C C . THR A 1 86 ? 19.596 3.944 -21.584 1.00 44.69 86 THR A C 1
ATOM 675 O O . THR A 1 86 ? 19.844 2.744 -21.5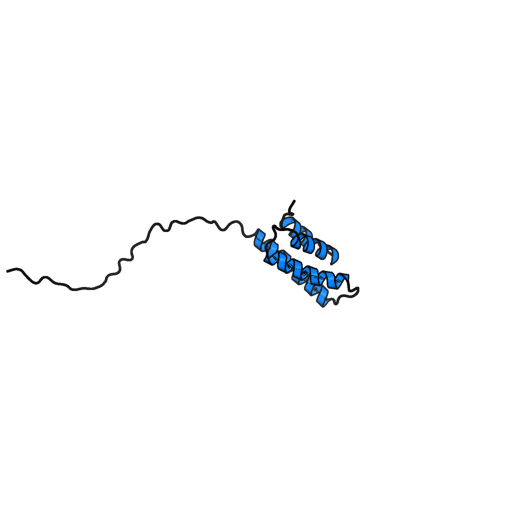57 1.00 44.69 86 THR A O 1
ATOM 678 N N . THR A 1 87 ? 19.437 4.618 -22.723 1.00 46.97 87 THR A N 1
ATOM 679 C CA . THR A 1 87 ? 20.277 4.549 -23.911 1.00 46.97 87 THR A CA 1
ATOM 680 C C . THR A 1 87 ? 21.189 3.325 -23.934 1.00 46.97 87 THR A C 1
ATOM 682 O O . THR A 1 87 ? 22.347 3.362 -23.528 1.00 46.97 87 THR A O 1
ATOM 685 N N . THR A 1 88 ? 20.680 2.233 -24.497 1.00 49.34 88 THR A N 1
ATOM 686 C CA . THR A 1 88 ? 21.510 1.175 -25.073 1.00 49.34 88 THR A CA 1
ATOM 687 C C . THR A 1 88 ? 22.090 1.673 -26.403 1.00 49.34 88 THR A C 1
ATOM 689 O O . THR A 1 88 ? 21.680 1.222 -27.463 1.00 49.34 88 THR A O 1
ATOM 692 N N . LYS A 1 89 ? 22.995 2.659 -26.371 1.00 49.25 89 LYS A N 1
ATOM 693 C CA . LYS A 1 89 ? 23.904 3.055 -27.470 1.00 49.25 89 LYS A CA 1
ATOM 694 C C . LYS A 1 89 ? 25.102 3.753 -26.800 1.00 49.25 89 LYS A C 1
ATOM 696 O O . LYS A 1 89 ? 24.918 4.776 -26.168 1.00 49.25 89 LYS A O 1
ATOM 701 N N . ALA A 1 90 ? 26.331 3.257 -26.818 1.00 48.28 90 ALA A N 1
ATOM 702 C CA . ALA A 1 90 ? 27.053 2.786 -27.981 1.00 48.28 90 ALA A CA 1
ATOM 703 C C . ALA A 1 90 ? 28.066 1.693 -27.606 1.00 48.28 90 ALA A C 1
ATOM 705 O O . ALA A 1 90 ? 28.976 1.904 -26.807 1.00 48.28 90 ALA A O 1
ATOM 706 N N . VAL A 1 91 ? 27.959 0.549 -28.282 1.00 52.94 91 VAL A N 1
ATOM 707 C CA . VAL A 1 91 ? 29.134 -0.249 -28.633 1.00 52.94 91 VAL A CA 1
ATOM 708 C C . VAL A 1 91 ? 29.864 0.541 -29.714 1.00 52.94 91 VAL A C 1
ATOM 710 O O . VAL A 1 91 ? 29.505 0.504 -30.884 1.00 52.94 91 VAL A O 1
ATOM 713 N N . ALA A 1 92 ? 30.853 1.313 -29.294 1.00 51.62 92 ALA A N 1
ATOM 714 C CA . ALA A 1 92 ? 31.917 1.802 -30.154 1.00 51.62 92 ALA A CA 1
ATOM 715 C C . ALA A 1 92 ? 33.204 1.836 -29.322 1.00 51.62 92 ALA A C 1
ATOM 717 O O . ALA A 1 92 ? 33.781 2.888 -29.080 1.00 51.62 92 ALA A O 1
ATOM 718 N N . SER A 1 93 ? 33.662 0.660 -28.875 1.00 47.00 93 SER A N 1
ATOM 719 C CA . SER A 1 93 ? 35.088 0.455 -28.585 1.00 47.00 93 SER A CA 1
ATOM 720 C C . SER A 1 93 ? 35.836 0.359 -29.916 1.00 47.00 93 SER A C 1
ATOM 722 O O . SER A 1 93 ? 36.301 -0.697 -30.326 1.00 47.00 93 SER A O 1
ATOM 724 N N . GLY A 1 94 ? 35.865 1.476 -30.636 1.00 51.72 94 GLY A N 1
ATOM 725 C CA . GLY A 1 94 ? 36.863 1.766 -31.647 1.00 51.72 94 GLY A CA 1
ATOM 726 C C . GLY A 1 94 ? 37.779 2.831 -31.065 1.00 51.72 94 GLY A C 1
ATOM 727 O O . GLY A 1 94 ? 37.297 3.883 -30.653 1.00 51.72 94 GLY A O 1
ATOM 728 N N . SER A 1 95 ? 39.080 2.548 -31.073 1.00 50.28 95 SER A N 1
ATOM 729 C CA . SER A 1 95 ? 40.200 3.362 -30.565 1.00 50.28 95 SER A CA 1
ATOM 730 C C . SER A 1 95 ? 40.709 2.932 -29.192 1.00 50.28 95 SER A C 1
ATOM 732 O O . SER A 1 95 ? 40.448 3.553 -28.169 1.00 50.28 95 SER A O 1
ATOM 734 N N . HIS A 1 96 ? 41.535 1.885 -29.204 1.00 57.19 96 HIS A N 1
ATOM 735 C CA . HIS A 1 96 ? 42.701 1.840 -28.329 1.00 57.19 96 HIS A CA 1
ATOM 736 C C . HIS A 1 96 ? 43.660 2.971 -28.748 1.00 57.19 96 HIS A C 1
ATOM 738 O O . HIS A 1 96 ? 44.214 2.886 -29.845 1.00 57.19 96 HIS A O 1
ATOM 744 N N . PRO A 1 97 ? 43.939 3.997 -27.928 1.00 51.44 97 PRO A N 1
ATOM 745 C CA . PRO A 1 97 ? 45.227 4.658 -28.005 1.00 51.44 97 PRO A CA 1
ATOM 746 C C . PRO A 1 97 ? 46.242 3.738 -27.322 1.00 51.44 97 PRO A C 1
ATOM 748 O O . PRO A 1 97 ? 46.180 3.480 -26.122 1.00 51.44 97 PRO A O 1
ATOM 751 N N . HIS A 1 98 ? 47.145 3.189 -28.128 1.00 57.72 98 HIS A N 1
ATOM 752 C CA . HIS A 1 98 ? 48.318 2.443 -27.694 1.00 57.72 98 HIS A CA 1
ATOM 753 C C . HIS A 1 98 ? 49.111 3.275 -26.665 1.00 57.72 98 HIS A C 1
ATOM 755 O O . HIS A 1 98 ? 49.613 4.341 -27.029 1.00 57.72 98 HIS A O 1
ATOM 761 N N . PRO A 1 99 ? 49.276 2.843 -25.401 1.00 53.34 99 PRO A N 1
ATOM 762 C CA . PRO A 1 99 ? 50.229 3.493 -24.520 1.00 53.34 99 PRO A CA 1
ATOM 763 C C . PRO A 1 99 ? 51.632 3.057 -24.946 1.00 53.34 99 PRO A C 1
ATOM 765 O O . PRO A 1 99 ? 52.041 1.916 -24.740 1.00 53.34 99 PRO A O 1
ATOM 768 N N . THR A 1 100 ? 52.362 3.973 -25.583 1.00 56.97 100 THR A N 1
ATOM 769 C CA . THR A 1 100 ? 53.811 3.888 -25.792 1.00 56.97 100 THR A CA 1
ATOM 770 C C . THR A 1 100 ? 54.487 3.760 -24.432 1.00 56.97 100 THR A C 1
ATOM 772 O O . THR A 1 100 ? 54.771 4.755 -23.768 1.00 56.97 100 THR A O 1
ATOM 775 N N . ARG A 1 101 ? 54.714 2.524 -23.988 1.00 43.62 101 ARG A N 1
ATOM 776 C CA . ARG A 1 101 ? 55.524 2.240 -22.811 1.00 43.62 101 ARG A CA 1
ATOM 777 C C . ARG A 1 101 ? 56.876 1.732 -23.283 1.00 43.62 101 ARG A C 1
ATOM 779 O O . ARG A 1 101 ? 57.001 0.613 -23.765 1.00 43.62 101 ARG A O 1
ATOM 786 N N . TRP A 1 102 ? 57.853 2.624 -23.170 1.00 53.06 102 TRP A N 1
ATOM 787 C CA . TRP A 1 102 ? 59.276 2.319 -23.147 1.00 53.06 102 TRP A CA 1
ATOM 788 C C . TRP A 1 102 ? 59.542 1.111 -22.244 1.00 53.06 102 TRP A C 1
ATOM 790 O O . TRP A 1 102 ? 59.289 1.188 -21.042 1.00 53.06 102 TRP A O 1
ATOM 800 N N . ASP A 1 103 ? 60.112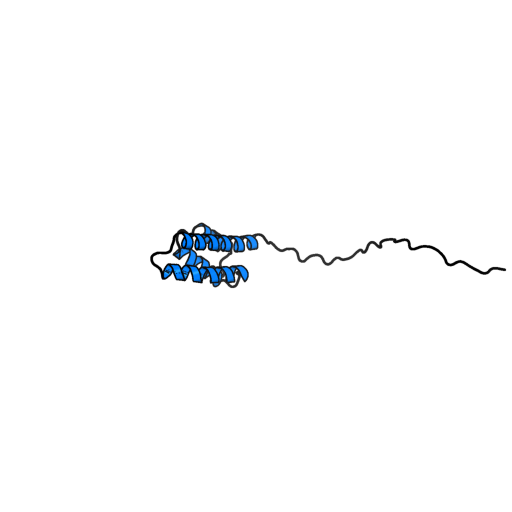 0.054 -22.815 1.00 49.03 103 ASP A N 1
ATOM 801 C CA . ASP A 1 103 ? 60.827 -0.980 -22.075 1.00 49.03 103 ASP A CA 1
ATOM 802 C C . ASP A 1 103 ? 62.215 -1.136 -22.714 1.00 49.03 103 ASP A C 1
ATOM 804 O O . ASP A 1 103 ? 62.362 -1.703 -23.790 1.00 49.03 103 ASP A O 1
ATOM 808 N N . ALA A 1 104 ? 63.164 -0.429 -22.092 1.00 55.84 104 ALA A N 1
ATOM 809 C CA . ALA A 1 104 ? 64.529 -0.819 -21.728 1.00 55.84 104 ALA A CA 1
ATOM 810 C C . ALA A 1 104 ? 65.484 -1.548 -22.727 1.00 55.84 104 ALA A C 1
ATOM 812 O O . ALA A 1 104 ? 65.083 -2.162 -23.708 1.00 55.84 104 ALA A O 1
ATOM 813 N N . PRO A 1 105 ? 66.811 -1.438 -22.495 1.00 54.03 105 PRO A N 1
ATOM 814 C CA . PRO A 1 105 ? 67.854 -1.568 -23.511 1.00 54.03 105 PRO A CA 1
ATOM 815 C C . PRO A 1 105 ? 68.461 -2.981 -23.632 1.00 54.03 105 PRO A C 1
ATOM 817 O O . PRO A 1 105 ? 68.247 -3.837 -22.783 1.00 54.03 105 PRO A O 1
ATOM 820 N N . PHE A 1 106 ? 69.324 -3.133 -24.648 1.00 46.84 106 PHE A N 1
ATOM 821 C CA . PHE A 1 106 ? 70.282 -4.222 -24.934 1.00 46.84 106 PHE A CA 1
ATOM 822 C C . PHE A 1 106 ? 69.824 -5.416 -25.789 1.00 46.84 106 PHE A C 1
ATOM 824 O O . PHE A 1 106 ? 69.273 -6.394 -25.296 1.00 46.84 106 PHE A O 1
ATOM 831 N N . LYS A 1 107 ? 70.303 -5.430 -27.045 1.00 43.91 107 LYS A N 1
ATOM 832 C CA . LYS A 1 107 ? 71.066 -6.557 -27.618 1.00 43.91 107 LYS A CA 1
ATOM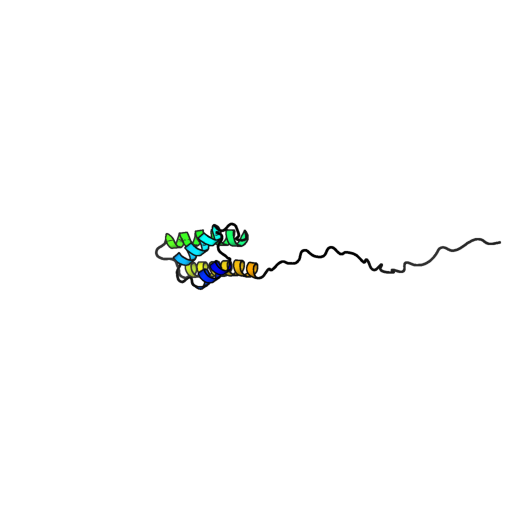 833 C C . LYS A 1 107 ? 71.912 -6.038 -28.793 1.00 43.91 107 LYS A C 1
ATOM 835 O O . LYS A 1 107 ? 71.368 -5.423 -29.702 1.00 43.91 107 LYS A O 1
ATOM 840 N N . GLY A 1 108 ? 73.236 -6.180 -28.703 1.00 48.19 108 GLY A N 1
ATOM 841 C CA . GLY A 1 108 ? 74.208 -5.541 -29.605 1.00 48.19 108 GLY A CA 1
ATOM 842 C C . GLY A 1 108 ? 74.286 -6.148 -31.009 1.00 48.19 108 GLY A C 1
ATOM 843 O O . GLY A 1 108 ? 73.528 -7.061 -31.328 1.00 48.19 108 GLY A O 1
ATOM 844 N N . PRO A 1 109 ? 75.273 -5.725 -31.812 1.00 48.41 109 PRO A N 1
ATOM 845 C CA . PRO A 1 109 ? 75.858 -6.587 -32.818 1.00 48.41 109 PRO A CA 1
ATOM 846 C C . PRO A 1 109 ? 77.318 -6.868 -32.457 1.00 48.41 109 PRO A C 1
ATOM 848 O O . PRO A 1 109 ? 78.172 -5.983 -32.472 1.00 48.41 109 PRO A O 1
ATOM 851 N N . GLY A 1 110 ? 77.596 -8.129 -32.134 1.00 52.44 110 GLY A N 1
ATOM 852 C CA . GLY A 1 110 ? 78.860 -8.696 -32.570 1.00 52.44 110 GLY A CA 1
ATOM 853 C C . GLY A 1 110 ? 78.832 -8.820 -34.094 1.00 52.44 110 GLY A C 1
ATOM 854 O O . GLY A 1 110 ? 77.768 -9.027 -34.679 1.00 52.44 110 GLY A O 1
ATOM 855 N N . ASP A 1 111 ? 80.026 -8.732 -34.668 1.00 47.25 111 ASP A N 1
ATOM 856 C CA . ASP A 1 111 ? 80.394 -9.052 -36.047 1.00 47.25 111 ASP A CA 1
ATOM 857 C C . ASP A 1 111 ? 80.361 -7.913 -37.082 1.00 47.25 111 ASP A C 1
ATOM 859 O O . ASP A 1 111 ? 79.328 -7.571 -37.662 1.00 47.25 111 ASP A O 1
ATOM 863 N N . ARG A 1 112 ? 81.559 -7.378 -37.362 1.00 46.00 112 ARG A N 1
ATOM 864 C CA . ARG A 1 112 ? 82.084 -7.258 -38.729 1.00 46.00 112 ARG A CA 1
ATOM 865 C C . ARG A 1 112 ? 83.596 -6.984 -38.714 1.00 46.00 112 ARG A C 1
ATOM 867 O O . ARG A 1 112 ? 83.996 -5.887 -38.347 1.00 46.00 112 ARG A O 1
ATOM 874 N N . LEU A 1 113 ? 84.332 -8.018 -39.143 1.00 49.50 113 LEU A N 1
ATOM 875 C CA . LEU A 1 113 ? 85.601 -8.049 -39.900 1.00 49.50 113 LEU A CA 1
ATOM 876 C C . LEU A 1 113 ? 86.787 -7.206 -39.405 1.00 49.50 113 LEU A C 1
ATOM 878 O O . LEU A 1 113 ? 86.756 -5.968 -39.555 1.00 49.50 113 LEU A O 1
#

Radius of gyration: 29.48 Å; Cα contacts (8 Å, |Δi|>4): 54; chains: 1; bounding box: 98×22×57 Å

Nearest PDB structures (foldseek):
  7ah0-assembly1_A  TM=6.684E-01  e=1.864E+00  synthetic construct

Sequence (113 aa):
MGQSYSSFIEAGSNAKSVRELHAITLAISEDDRTPKNARAASLSLLRKLEQVVDRPIAKASFLASIWRDFRQLMLLLEEKRVEPATTTKAVASGSHPHPTRWDAPFKGPGDRL

Solvent-accessible surface area (backbone atoms only — not comparable to full-atom values): 7302 Å² total; per-residue (Å²): 135,84,82,55,68,67,57,54,49,53,51,59,72,67,48,87,45,73,67,50,49,43,54,54,33,48,53,47,51,68,38,84,84,50,52,70,67,52,29,53,49,25,52,58,47,45,62,54,46,52,58,44,76,80,31,99,78,66,55,68,72,56,55,51,49,51,56,51,54,50,52,52,46,46,49,55,55,48,56,61,68,71,58,72,77,86,66,94,70,77,97,64,96,71,77,82,81,80,79,88,71,89,76,84,86,90,82,88,81,84,88,82,136